Protein AF-A0AAP0IVN3-F1 (afdb_monomer_lite)

Radius of gyration: 18.52 Å; chains: 1; bounding box: 34×45×44 Å

Foldseek 3Di:
DVVVVVVLVVLVPDPDDPVVSCVVVVCVVVVVVVVVVVVVVLVVVDDPDDVVNVVVVVVVVVVVVVVVVVCVVVVPDCVVVPPD

pLDDT: mean 72.93, std 12.46, range [40.09, 92.75]

Structure (mmCIF, N/CA/C/O backbone):
data_AF-A0AAP0IVN3-F1
#
_entry.id   AF-A0AAP0IVN3-F1
#
loop_
_atom_site.group_PDB
_atom_site.id
_atom_site.type_symbol
_atom_site.label_atom_id
_atom_site.label_alt_id
_atom_site.label_comp_id
_atom_site.label_asym_id
_atom_site.label_entity_id
_atom_site.label_seq_id
_atom_site.pdbx_PDB_ins_code
_atom_site.Cartn_x
_atom_site.Cartn_y
_atom_site.Cartn_z
_atom_site.occupancy
_atom_site.B_iso_or_equiv
_atom_site.auth_seq_id
_atom_site.auth_comp_id
_atom_site.auth_asym_id
_atom_site.auth_atom_id
_atom_site.pdbx_PDB_model_num
ATOM 1 N N . MET A 1 1 ? 7.349 7.956 9.417 1.00 49.28 1 MET A N 1
ATOM 2 C CA . MET A 1 1 ? 7.063 6.643 10.054 1.00 49.28 1 MET A CA 1
ATOM 3 C C . MET A 1 1 ? 6.168 6.764 11.287 1.00 49.28 1 MET A C 1
ATOM 5 O O . MET A 1 1 ? 5.295 5.925 11.453 1.00 49.28 1 MET A O 1
ATOM 9 N N . PHE A 1 2 ? 6.333 7.800 12.116 1.00 49.66 2 PHE A N 1
ATOM 10 C CA . PHE A 1 2 ? 5.582 7.964 13.367 1.00 49.66 2 PHE A CA 1
ATOM 11 C C . PHE A 1 2 ? 4.076 8.259 13.178 1.00 49.66 2 PHE A C 1
ATOM 13 O O . PHE A 1 2 ? 3.253 7.786 13.953 1.00 49.66 2 PHE A O 1
ATOM 20 N N . GLU A 1 3 ? 3.694 8.949 12.098 1.00 60.91 3 GLU A N 1
ATOM 21 C CA . GLU A 1 3 ? 2.299 9.350 11.833 1.00 60.91 3 GLU A CA 1
ATOM 22 C C . GLU A 1 3 ? 1.350 8.176 11.534 1.00 60.91 3 GLU A C 1
ATOM 24 O O . GLU A 1 3 ? 0.229 8.145 12.030 1.00 60.91 3 GLU A O 1
ATOM 29 N N . GLY A 1 4 ? 1.806 7.160 10.789 1.00 62.28 4 GLY A N 1
ATOM 30 C CA . GLY A 1 4 ? 0.998 5.968 10.489 1.00 62.28 4 GLY A CA 1
ATOM 31 C C . GLY A 1 4 ? 0.772 5.073 11.713 1.00 62.28 4 GLY A C 1
ATOM 32 O O . GLY A 1 4 ? -0.304 4.503 11.882 1.00 62.28 4 GLY A O 1
ATOM 33 N N . MET A 1 5 ? 1.763 5.001 12.608 1.00 63.69 5 MET A N 1
ATOM 34 C CA . MET A 1 5 ? 1.655 4.276 13.878 1.00 63.69 5 MET A CA 1
ATOM 35 C C . MET A 1 5 ? 0.782 5.049 14.886 1.00 63.69 5 MET A C 1
ATOM 37 O O . MET A 1 5 ? -0.020 4.441 15.593 1.00 63.69 5 MET A O 1
ATOM 41 N N . GLY A 1 6 ? 0.860 6.388 14.883 1.00 64.81 6 GLY A N 1
ATOM 42 C CA . GLY A 1 6 ? -0.004 7.281 15.663 1.00 64.81 6 GLY A CA 1
ATOM 43 C C . GLY A 1 6 ? -1.471 7.249 15.221 1.00 64.81 6 GLY A C 1
ATOM 44 O O . GLY A 1 6 ? -2.358 7.067 16.053 1.00 64.81 6 GLY A O 1
ATOM 45 N N . LEU A 1 7 ? -1.742 7.311 13.912 1.00 64.56 7 LEU A N 1
ATOM 46 C CA . LEU A 1 7 ? -3.090 7.151 13.355 1.00 64.56 7 LEU A CA 1
ATOM 47 C C . LEU A 1 7 ? -3.653 5.752 13.634 1.00 64.56 7 LEU A C 1
ATOM 49 O O . LEU A 1 7 ? -4.805 5.642 14.042 1.00 64.56 7 LEU A O 1
ATOM 53 N N . GLY A 1 8 ? -2.849 4.690 13.506 1.00 66.62 8 GLY A N 1
ATOM 54 C CA . GLY A 1 8 ? -3.246 3.328 13.888 1.00 66.62 8 GLY A CA 1
ATOM 55 C C . GLY A 1 8 ? -3.628 3.204 15.370 1.00 66.62 8 GLY A C 1
ATOM 56 O O . GLY A 1 8 ? -4.628 2.562 15.700 1.00 66.62 8 GLY A O 1
ATOM 57 N N . GLY A 1 9 ? -2.893 3.879 16.259 1.00 66.88 9 GLY A N 1
ATOM 58 C CA . GLY A 1 9 ? -3.196 3.974 17.691 1.00 66.88 9 GLY A CA 1
ATOM 59 C C . GLY A 1 9 ? -4.474 4.763 18.006 1.00 66.88 9 GLY A C 1
ATOM 60 O O . GLY A 1 9 ? -5.265 4.332 18.846 1.00 66.88 9 GLY A O 1
ATOM 61 N N . CYS A 1 10 ? -4.731 5.870 17.303 1.00 65.00 10 CYS A N 1
ATOM 62 C CA . CYS A 1 10 ? -5.976 6.643 17.420 1.00 65.00 10 CYS A CA 1
ATOM 63 C C . CYS A 1 10 ? -7.187 5.896 16.844 1.00 65.00 10 CYS A C 1
ATOM 65 O O . CYS A 1 10 ? -8.261 5.920 17.445 1.00 65.00 10 CYS A O 1
ATOM 67 N N . ILE A 1 11 ? -7.012 5.170 15.733 1.00 63.12 11 ILE A N 1
ATOM 68 C CA . ILE A 1 11 ? -8.024 4.257 15.190 1.00 63.12 11 ILE A CA 1
ATOM 69 C C . ILE A 1 11 ? -8.332 3.183 16.233 1.00 63.12 11 ILE A C 1
ATOM 71 O O . ILE A 1 11 ? -9.504 2.900 16.440 1.00 63.12 11 ILE A O 1
ATOM 75 N N . LEU A 1 12 ? -7.322 2.639 16.932 1.00 61.78 12 LEU A N 1
ATOM 76 C CA . LEU A 1 12 ? -7.474 1.662 18.019 1.00 61.78 12 LEU A CA 1
ATOM 77 C C . LEU A 1 12 ? -8.133 2.207 19.299 1.00 61.78 12 LEU A C 1
ATOM 79 O O . LEU A 1 12 ? -8.808 1.432 19.975 1.00 61.78 12 LEU A O 1
ATOM 83 N N . GLN A 1 13 ? -8.013 3.494 19.611 1.00 61.09 13 GLN A N 1
ATOM 84 C CA . GLN A 1 13 ? -8.625 4.100 20.806 1.00 61.09 13 GLN A CA 1
ATOM 85 C C . GLN A 1 13 ? -9.993 4.751 20.565 1.00 61.09 13 GLN A C 1
ATOM 87 O O . GLN A 1 13 ? -10.708 5.039 21.517 1.00 61.09 13 GLN A O 1
ATOM 92 N N . THR A 1 14 ? -10.392 4.969 19.314 1.00 59.50 14 THR A N 1
ATOM 93 C CA . THR A 1 14 ? -11.693 5.562 18.987 1.00 59.50 14 THR A CA 1
ATOM 94 C C . THR A 1 14 ? -12.835 4.533 19.053 1.00 59.50 14 THR A C 1
ATOM 96 O O . THR A 1 14 ? -12.746 3.450 18.465 1.00 59.50 14 THR A O 1
ATOM 99 N N . GLU A 1 15 ? -13.948 4.896 19.703 1.00 60.66 15 GLU A N 1
ATOM 100 C CA . GLU A 1 15 ? -15.190 4.106 19.819 1.00 60.66 15 GLU A CA 1
ATOM 101 C C . GLU A 1 15 ? -16.033 4.070 18.520 1.00 60.66 15 GLU A C 1
ATOM 103 O O . GLU A 1 15 ? -17.252 4.241 18.525 1.00 60.66 15 GLU A O 1
ATOM 108 N N . TYR A 1 16 ? -15.417 3.832 17.358 1.00 61.41 16 TYR A N 1
ATOM 109 C CA . TYR A 1 16 ? -16.186 3.463 16.165 1.00 61.41 16 TYR A CA 1
ATOM 110 C C . TYR A 1 16 ? -16.583 1.983 16.233 1.00 61.41 16 TYR A C 1
ATOM 112 O O . TYR A 1 16 ? -15.803 1.136 16.671 1.00 61.41 16 TYR A O 1
ATOM 120 N N . LYS A 1 17 ? -17.787 1.655 15.734 1.00 64.94 17 LYS A N 1
ATOM 121 C CA . LYS A 1 17 ? -18.277 0.272 15.563 1.00 64.94 17 LYS A CA 1
ATOM 122 C C . LYS A 1 17 ? -17.144 -0.630 15.052 1.00 64.94 17 LYS A C 1
ATOM 124 O O . LYS A 1 17 ? -16.556 -0.329 14.012 1.00 64.94 17 LYS A O 1
ATOM 129 N N . PHE A 1 18 ? -16.894 -1.745 15.744 1.00 66.75 18 PHE A N 1
ATOM 130 C CA . PHE A 1 18 ? -15.781 -2.679 15.493 1.00 66.75 18 PHE A CA 1
ATOM 131 C C . PHE A 1 18 ? -15.607 -3.037 14.004 1.00 66.75 18 PHE A C 1
ATOM 133 O O . PHE A 1 18 ? -14.493 -3.123 13.498 1.00 66.75 18 PHE A O 1
ATOM 140 N N . P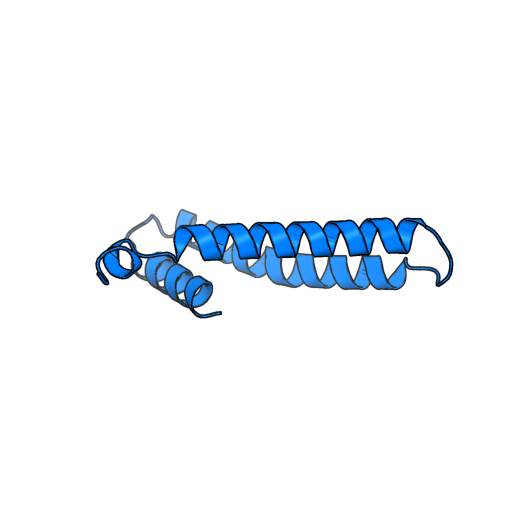HE A 1 19 ? -16.720 -3.130 13.273 1.00 73.38 19 PHE A N 1
ATOM 141 C CA . PHE A 1 19 ? -16.752 -3.361 11.831 1.00 73.38 19 PHE A CA 1
ATOM 142 C C . PHE A 1 19 ? -16.046 -2.273 10.997 1.00 73.38 19 PHE A C 1
ATOM 144 O O . PHE A 1 19 ? -15.235 -2.590 10.135 1.00 73.38 19 PHE A O 1
ATOM 151 N N . LYS A 1 20 ? -16.292 -0.981 11.263 1.00 71.25 20 LYS A N 1
ATOM 152 C CA . LYS A 1 20 ? -15.647 0.128 10.527 1.00 71.25 20 LYS A CA 1
ATOM 153 C C . LYS A 1 20 ? -14.140 0.175 10.787 1.00 71.25 20 LYS A C 1
ATOM 155 O O . LYS A 1 20 ? -13.357 0.443 9.881 1.00 71.25 20 LYS A O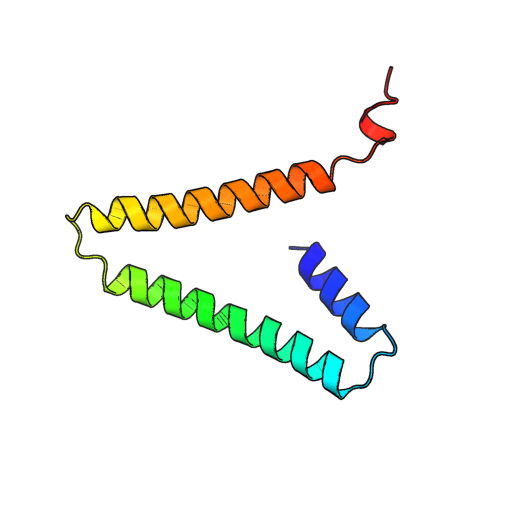 1
ATOM 160 N N . LYS A 1 21 ? -13.751 -0.128 12.023 1.00 68.69 21 LYS A N 1
ATOM 161 C CA . LYS A 1 21 ? -12.361 -0.207 12.474 1.00 68.69 21 LYS A CA 1
ATOM 162 C C . LYS A 1 21 ? -11.608 -1.353 11.794 1.00 68.69 21 LYS A C 1
ATOM 164 O O . LYS A 1 21 ? -10.510 -1.152 11.285 1.00 68.69 21 LYS A O 1
ATOM 169 N N . ALA A 1 22 ? -12.240 -2.527 11.725 1.00 76.44 22 ALA A N 1
ATOM 170 C CA . ALA A 1 22 ? -11.704 -3.695 11.036 1.00 76.44 22 ALA A CA 1
ATOM 171 C C . ALA A 1 22 ? -11.521 -3.430 9.536 1.00 76.44 22 ALA A C 1
ATOM 173 O O . ALA A 1 22 ? -10.469 -3.748 8.994 1.00 76.44 22 ALA A O 1
ATOM 174 N N . VAL A 1 23 ? -12.490 -2.778 8.882 1.00 81.06 23 VAL A N 1
ATOM 175 C CA . VAL A 1 23 ? -12.388 -2.408 7.461 1.00 81.06 23 VAL A CA 1
ATOM 176 C C . VAL A 1 23 ? -11.233 -1.429 7.214 1.00 81.06 23 VAL A C 1
ATOM 178 O O . VAL A 1 23 ? -10.434 -1.667 6.315 1.00 81.06 23 VAL A O 1
ATOM 181 N N . MET A 1 24 ? -11.087 -0.376 8.025 1.00 73.81 24 MET A N 1
ATOM 182 C CA . MET A 1 24 ? -9.978 0.589 7.904 1.00 73.81 24 MET A CA 1
ATOM 183 C C . MET A 1 24 ? -8.601 -0.078 8.050 1.00 73.81 24 MET A C 1
ATOM 185 O O . MET A 1 24 ? -7.720 0.133 7.218 1.00 73.81 24 MET A O 1
ATOM 189 N N . VAL A 1 25 ? -8.419 -0.911 9.081 1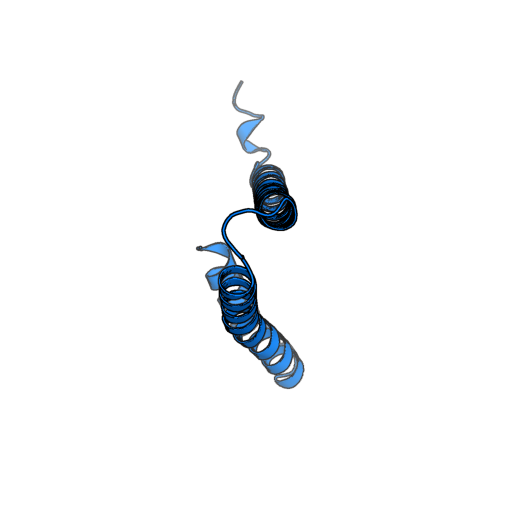.00 78.81 25 VAL A N 1
ATOM 190 C CA . VAL A 1 25 ? -7.151 -1.620 9.332 1.00 78.81 25 VAL A CA 1
ATOM 191 C C . VAL A 1 25 ? -6.868 -2.653 8.245 1.00 78.81 25 VAL A C 1
ATOM 193 O O . VAL A 1 25 ? -5.731 -2.765 7.792 1.00 78.81 25 VAL A O 1
ATOM 196 N N . PHE A 1 26 ? -7.889 -3.380 7.791 1.00 81.94 26 PHE A N 1
ATOM 197 C CA . PHE A 1 26 ? -7.750 -4.356 6.716 1.00 81.94 26 PHE A CA 1
ATOM 198 C C . PHE A 1 26 ? -7.306 -3.684 5.418 1.00 81.94 26 PHE A C 1
ATOM 200 O O . PHE A 1 26 ? -6.323 -4.105 4.819 1.00 81.94 26 PHE A O 1
ATOM 207 N N . PHE A 1 27 ? -7.955 -2.588 5.019 1.00 83.62 27 PHE A N 1
ATOM 208 C CA . PHE A 1 27 ? -7.547 -1.837 3.833 1.00 83.62 27 PHE A CA 1
ATOM 209 C C . PHE A 1 27 ? -6.129 -1.278 3.966 1.00 83.62 27 PHE A C 1
ATOM 211 O O . PHE A 1 27 ? -5.345 -1.399 3.027 1.00 83.62 27 PHE A O 1
ATOM 218 N N . PHE A 1 28 ? -5.757 -0.733 5.125 1.00 78.44 28 PHE A N 1
ATOM 219 C CA . PHE A 1 28 ? -4.401 -0.232 5.366 1.00 78.44 28 PHE A CA 1
ATOM 220 C C . PHE A 1 28 ? -3.343 -1.348 5.274 1.00 78.44 28 PHE A C 1
ATOM 222 O O . PHE A 1 28 ? -2.324 -1.217 4.588 1.00 78.44 28 PHE A O 1
ATOM 229 N N . SER A 1 29 ? -3.620 -2.490 5.908 1.00 84.62 29 SER A N 1
ATOM 230 C CA . SER A 1 29 ? -2.721 -3.641 5.935 1.00 84.62 29 SER A CA 1
ATOM 231 C C . SER A 1 29 ? -2.666 -4.401 4.613 1.00 84.62 29 SER A C 1
ATOM 233 O O . SER A 1 29 ? -1.660 -5.055 4.379 1.00 84.62 29 SER A O 1
ATOM 235 N N . VAL A 1 30 ? -3.700 -4.346 3.764 1.00 88.00 30 VAL A N 1
ATOM 236 C CA . VAL A 1 30 ? -3.725 -4.977 2.429 1.00 88.00 30 VAL A CA 1
ATOM 237 C C . VAL A 1 30 ? -3.113 -4.066 1.366 1.00 88.00 30 VAL A C 1
ATOM 239 O O . VAL A 1 30 ? -2.408 -4.541 0.479 1.00 88.00 30 VAL A O 1
ATOM 242 N N . THR A 1 31 ? -3.306 -2.751 1.475 1.00 84.12 31 THR A N 1
ATOM 243 C CA . THR A 1 31 ? -2.721 -1.781 0.534 1.00 84.12 31 THR A CA 1
ATOM 244 C C . THR A 1 31 ? -1.190 -1.805 0.580 1.00 84.12 31 THR A C 1
ATOM 246 O O . THR A 1 31 ? -0.541 -1.624 -0.445 1.00 84.12 31 THR A O 1
ATOM 249 N N . THR A 1 32 ? -0.603 -2.108 1.742 1.00 84.25 32 THR A N 1
ATOM 250 C CA . THR A 1 32 ? 0.856 -2.194 1.931 1.00 84.25 32 THR A CA 1
ATOM 251 C C . THR A 1 32 ? 1.512 -3.335 1.125 1.00 84.25 32 THR A C 1
ATOM 253 O O . THR A 1 32 ? 2.365 -3.045 0.285 1.00 84.25 32 THR A O 1
ATOM 256 N N . PRO A 1 33 ? 1.125 -4.619 1.280 1.00 85.25 33 PRO A N 1
ATOM 257 C CA . PRO A 1 33 ? 1.639 -5.705 0.450 1.00 85.25 33 PRO A CA 1
ATOM 258 C C . PRO A 1 33 ? 1.215 -5.564 -1.015 1.00 85.25 33 PRO A C 1
ATOM 260 O O . PRO A 1 33 ? 1.983 -5.945 -1.893 1.00 85.25 33 PRO A O 1
ATOM 263 N N . PHE A 1 34 ? 0.049 -4.971 -1.305 1.00 87.81 34 PHE A N 1
ATOM 264 C CA . PHE A 1 34 ? -0.369 -4.687 -2.679 1.00 87.81 34 PHE A CA 1
ATOM 265 C C . PHE A 1 34 ? 0.557 -3.679 -3.374 1.00 87.81 34 PHE A C 1
ATOM 267 O O . PHE A 1 34 ? 0.993 -3.927 -4.493 1.00 87.81 34 PHE A O 1
ATOM 274 N N . GLY A 1 35 ? 0.917 -2.579 -2.707 1.00 84.69 35 GLY A N 1
ATOM 275 C CA . GLY A 1 35 ? 1.868 -1.598 -3.234 1.00 84.69 35 GLY A CA 1
ATOM 276 C C . GLY A 1 35 ? 3.259 -2.193 -3.466 1.00 84.69 35 GLY A C 1
ATOM 277 O O . GLY A 1 35 ? 3.877 -1.922 -4.493 1.00 84.69 35 GLY A O 1
ATOM 278 N N . ILE A 1 36 ? 3.720 -3.068 -2.563 1.00 84.62 36 ILE A N 1
ATOM 279 C CA . ILE A 1 36 ? 4.987 -3.802 -2.718 1.00 84.62 36 ILE A CA 1
ATOM 280 C C . ILE A 1 36 ? 4.915 -4.750 -3.922 1.00 84.62 36 ILE A C 1
ATOM 282 O O . ILE A 1 36 ? 5.808 -4.736 -4.767 1.00 84.62 36 ILE A O 1
ATOM 286 N N . ALA A 1 37 ? 3.842 -5.537 -4.043 1.00 87.06 37 ALA A N 1
ATOM 287 C CA . ALA A 1 37 ? 3.641 -6.454 -5.161 1.00 87.06 37 ALA A CA 1
ATOM 288 C C . ALA A 1 37 ? 3.552 -5.713 -6.502 1.00 87.06 37 ALA A C 1
ATOM 290 O O . ALA A 1 37 ? 4.167 -6.141 -7.474 1.00 87.06 37 ALA A O 1
ATOM 291 N N . LEU A 1 38 ? 2.851 -4.576 -6.547 1.00 84.12 38 LEU A N 1
ATOM 292 C CA . LEU A 1 38 ? 2.774 -3.718 -7.726 1.00 84.12 38 LEU A CA 1
ATOM 293 C C . LEU A 1 38 ? 4.150 -3.140 -8.084 1.00 84.12 38 LEU A C 1
ATOM 295 O O . LEU A 1 38 ? 4.520 -3.143 -9.253 1.00 84.12 38 LEU A O 1
ATOM 299 N N . GLY A 1 39 ? 4.936 -2.705 -7.096 1.00 81.25 39 GLY A N 1
ATOM 300 C CA . GLY A 1 39 ? 6.305 -2.228 -7.303 1.00 81.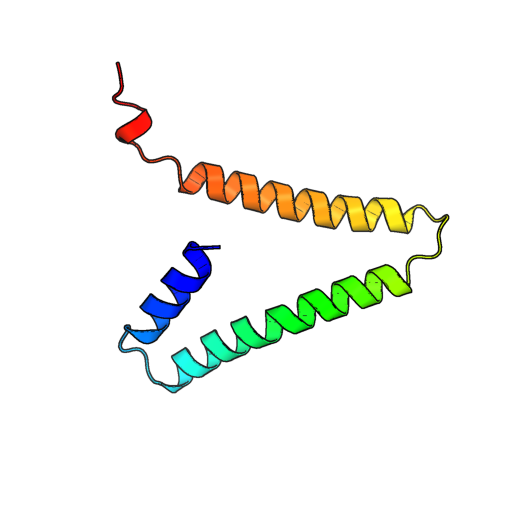25 39 GLY A CA 1
ATOM 301 C C . GLY A 1 39 ? 7.235 -3.308 -7.866 1.00 81.25 39 GLY A C 1
ATOM 302 O O . GLY A 1 39 ? 7.975 -3.046 -8.812 1.00 81.25 39 GLY A O 1
ATOM 303 N N . ILE A 1 40 ? 7.152 -4.537 -7.348 1.00 82.25 40 ILE A N 1
ATOM 304 C CA . ILE A 1 40 ? 7.919 -5.689 -7.852 1.00 82.25 40 ILE A CA 1
ATOM 305 C C . ILE A 1 40 ? 7.447 -6.083 -9.257 1.00 82.25 40 ILE A C 1
ATOM 307 O O . ILE A 1 40 ? 8.274 -6.336 -10.126 1.00 82.25 40 ILE A O 1
ATOM 311 N N . ALA A 1 41 ? 6.136 -6.096 -9.510 1.00 80.75 41 ALA A N 1
ATOM 312 C CA . ALA A 1 41 ? 5.573 -6.412 -10.820 1.00 80.75 41 ALA A CA 1
ATOM 313 C C . ALA A 1 41 ? 5.992 -5.387 -11.881 1.00 80.75 41 ALA A C 1
ATOM 315 O O . ALA A 1 41 ? 6.398 -5.769 -12.977 1.00 80.75 41 ALA A O 1
ATOM 316 N N . LEU A 1 42 ? 5.959 -4.094 -11.543 1.00 74.38 42 LEU A N 1
ATOM 317 C CA . LEU A 1 42 ? 6.480 -3.034 -12.403 1.00 74.38 42 LEU A CA 1
ATOM 318 C C . LEU A 1 42 ? 7.975 -3.245 -12.653 1.00 74.38 42 LEU A C 1
ATOM 320 O O . LEU A 1 42 ? 8.381 -3.282 -13.807 1.00 74.38 42 LEU A O 1
ATOM 324 N N . SER A 1 43 ? 8.765 -3.503 -11.608 1.00 72.25 43 SER A N 1
ATOM 325 C CA . SER A 1 43 ? 10.200 -3.797 -11.729 1.00 72.25 43 SER A CA 1
ATOM 326 C C . SER A 1 43 ? 10.501 -5.044 -12.580 1.00 72.25 43 SER A C 1
ATOM 328 O O . SER A 1 43 ? 11.503 -5.097 -13.279 1.00 72.25 43 SER A O 1
ATOM 330 N N . SER A 1 44 ? 9.614 -6.043 -12.595 1.00 68.94 44 SER A N 1
ATOM 331 C CA . SER A 1 44 ? 9.786 -7.266 -13.391 1.00 68.94 44 SER A CA 1
ATOM 332 C C . SER A 1 44 ? 9.345 -7.104 -14.855 1.00 68.94 44 SER A C 1
ATOM 334 O O . SER A 1 44 ? 9.864 -7.791 -15.733 1.00 68.94 44 SER A O 1
ATOM 336 N N . VAL A 1 45 ? 8.417 -6.180 -15.137 1.00 67.62 45 VAL A N 1
ATOM 337 C CA . VAL A 1 45 ? 7.989 -5.791 -16.498 1.00 67.62 45 VAL A CA 1
ATOM 338 C C . VAL A 1 45 ? 8.937 -4.751 -17.121 1.00 67.62 45 VAL A C 1
ATOM 340 O O . VAL A 1 45 ? 8.916 -4.528 -18.335 1.00 67.62 45 VAL A O 1
ATOM 343 N N . TYR A 1 46 ? 9.811 -4.138 -16.320 1.00 59.81 46 TYR A N 1
ATOM 344 C CA . TYR A 1 46 ? 10.859 -3.232 -16.779 1.00 59.81 46 TYR A CA 1
ATOM 345 C C . TYR A 1 46 ? 11.911 -3.989 -17.596 1.00 59.81 46 TYR A C 1
ATOM 347 O O . TYR A 1 46 ? 12.879 -4.533 -17.078 1.00 59.81 46 TYR A O 1
ATOM 355 N N . LYS A 1 47 ? 11.747 -4.002 -18.919 1.00 57.25 47 LYS A N 1
ATOM 356 C CA . LYS A 1 47 ? 12.831 -4.364 -19.831 1.00 57.25 47 LYS A CA 1
ATOM 357 C C . LYS A 1 47 ? 13.761 -3.153 -19.988 1.00 57.25 47 LYS A C 1
ATOM 359 O O . LYS A 1 47 ? 13.304 -2.100 -20.427 1.00 57.25 47 LYS A O 1
ATOM 364 N N . GLU A 1 48 ? 15.032 -3.344 -19.635 1.00 54.53 48 GLU A N 1
ATOM 365 C CA . GLU A 1 48 ? 16.173 -2.415 -19.424 1.00 54.53 48 GLU A CA 1
ATOM 366 C C . GLU A 1 48 ? 16.438 -1.276 -20.450 1.00 54.53 48 GLU A C 1
ATOM 368 O O . GLU A 1 48 ? 17.472 -0.624 -20.376 1.00 54.53 48 GLU A O 1
ATOM 373 N N . ASN A 1 49 ? 15.574 -0.986 -21.431 1.00 53.75 49 ASN A N 1
ATOM 374 C CA . ASN A 1 49 ? 15.891 -0.005 -22.483 1.00 53.75 49 ASN A CA 1
ATOM 375 C C . ASN A 1 49 ? 14.658 0.632 -23.159 1.00 53.75 49 ASN A C 1
ATOM 377 O O . ASN A 1 49 ? 14.629 0.775 -24.382 1.00 53.75 49 ASN A O 1
ATOM 381 N N . SER A 1 50 ? 13.605 0.966 -22.402 1.00 63.19 50 SER A N 1
ATOM 382 C CA . SER A 1 50 ? 12.363 1.517 -22.973 1.00 63.19 50 SER A CA 1
ATOM 383 C C . SER A 1 50 ? 11.903 2.805 -22.269 1.00 63.19 50 SER A C 1
ATOM 385 O O . SER A 1 50 ? 11.940 2.858 -21.038 1.00 63.19 50 SER A O 1
ATOM 387 N N . PRO A 1 51 ? 11.413 3.833 -22.996 1.00 68.75 51 PRO A N 1
ATOM 388 C CA . PRO A 1 51 ? 10.955 5.108 -22.419 1.00 68.75 51 PRO A CA 1
ATOM 389 C C . PRO A 1 51 ? 9.846 4.959 -21.365 1.00 68.75 51 PRO A C 1
ATOM 391 O O . PRO A 1 51 ? 9.697 5.820 -20.502 1.00 68.75 51 PRO A O 1
ATOM 394 N N . SER A 1 52 ? 9.102 3.850 -21.378 1.00 69.88 52 SER A N 1
ATOM 395 C CA . SER A 1 52 ? 8.099 3.514 -20.358 1.00 69.88 52 SER A CA 1
ATOM 396 C C . SER A 1 52 ? 8.684 3.417 -18.942 1.00 69.88 52 SER A C 1
ATOM 398 O O . SER A 1 52 ? 8.005 3.766 -17.981 1.00 69.88 52 SER A O 1
ATOM 400 N N . LEU A 1 53 ? 9.951 3.007 -18.817 1.00 74.88 53 LEU A N 1
ATOM 401 C CA . LEU A 1 53 ? 10.676 2.904 -17.549 1.00 74.88 53 LEU A CA 1
ATOM 402 C C . LEU A 1 53 ? 10.835 4.280 -16.891 1.00 74.88 53 LEU A C 1
ATOM 404 O O . LEU A 1 53 ? 10.463 4.481 -15.737 1.00 74.88 53 LEU A O 1
ATOM 408 N N . LEU A 1 54 ? 11.312 5.257 -17.667 1.00 77.44 54 LEU A N 1
ATOM 409 C CA . LEU A 1 54 ? 11.509 6.634 -17.212 1.00 77.44 54 LEU A CA 1
ATOM 410 C C . LEU A 1 54 ? 10.184 7.299 -16.823 1.00 77.44 54 LEU A C 1
ATOM 412 O O . LEU A 1 54 ? 10.133 8.035 -15.840 1.00 77.44 54 LEU A O 1
ATOM 416 N N . ILE A 1 55 ? 9.105 7.010 -17.556 1.00 80.56 55 ILE A N 1
ATOM 417 C CA . ILE A 1 55 ? 7.773 7.565 -17.281 1.00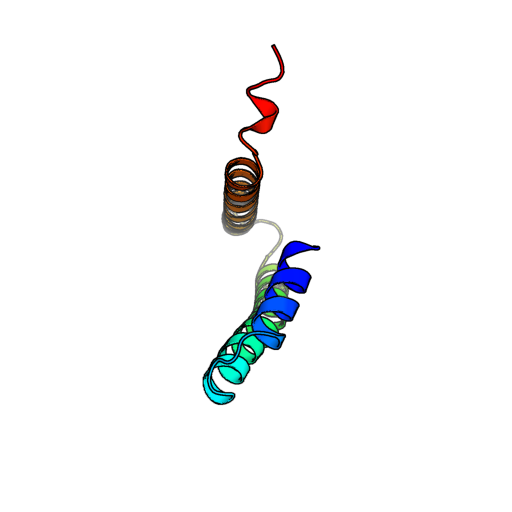 80.56 55 ILE A CA 1
ATOM 418 C C . ILE A 1 55 ? 7.212 7.011 -15.966 1.00 80.56 55 ILE A C 1
ATOM 420 O O . ILE A 1 55 ? 6.717 7.779 -15.144 1.00 80.56 55 ILE A O 1
ATOM 424 N N . THR A 1 56 ? 7.303 5.701 -15.725 1.00 81.62 56 THR A N 1
ATOM 425 C CA . THR A 1 56 ? 6.774 5.098 -14.494 1.00 81.62 56 THR A CA 1
ATOM 426 C C . THR A 1 56 ? 7.608 5.472 -13.264 1.00 81.62 56 THR A C 1
ATOM 428 O O . THR A 1 56 ? 7.020 5.832 -12.244 1.00 81.62 56 THR A O 1
ATOM 431 N N . VAL A 1 57 ? 8.946 5.472 -13.345 1.00 83.31 57 VAL A N 1
ATOM 432 C CA . VAL A 1 57 ? 9.803 5.971 -12.248 1.00 83.31 57 VAL A CA 1
ATOM 433 C C . VAL A 1 57 ? 9.551 7.458 -12.005 1.00 83.31 57 VAL A C 1
ATOM 435 O O . VAL A 1 57 ? 9.413 7.875 -10.857 1.00 83.31 57 VAL A O 1
ATOM 438 N N . GLY A 1 58 ? 9.430 8.256 -13.069 1.00 86.50 58 GLY A N 1
ATOM 439 C CA . GLY A 1 58 ? 9.103 9.677 -12.980 1.00 86.50 58 GLY A CA 1
ATOM 440 C C . GLY A 1 58 ? 7.764 9.925 -12.287 1.00 86.50 58 GLY A C 1
ATOM 441 O O . GLY A 1 58 ? 7.686 10.785 -11.413 1.00 86.50 58 GLY A O 1
ATOM 442 N N . LEU A 1 59 ? 6.735 9.132 -12.603 1.00 88.44 59 LEU A N 1
ATOM 443 C CA . LEU A 1 59 ? 5.421 9.209 -11.962 1.00 88.44 59 LEU A CA 1
ATOM 444 C C . LEU A 1 59 ? 5.487 8.843 -10.472 1.00 88.44 59 LEU A C 1
ATOM 446 O O . LEU A 1 59 ? 4.966 9.589 -9.648 1.00 88.44 59 LEU A O 1
ATOM 450 N N . LEU A 1 60 ? 6.160 7.740 -10.123 1.00 87.00 60 LEU A N 1
ATOM 451 C CA . LEU A 1 60 ? 6.359 7.298 -8.733 1.00 87.00 60 LEU A CA 1
ATOM 452 C C . LEU A 1 60 ? 7.148 8.329 -7.911 1.00 87.00 60 LEU A C 1
ATOM 454 O O . LEU A 1 60 ? 6.843 8.585 -6.741 1.00 87.00 60 LEU A O 1
ATOM 458 N N . ASN A 1 61 ? 8.155 8.948 -8.525 1.00 87.62 61 ASN A N 1
ATOM 459 C CA . ASN A 1 61 ? 8.955 9.990 -7.899 1.00 87.62 61 ASN A CA 1
ATOM 460 C C . ASN A 1 61 ? 8.146 11.284 -7.714 1.00 87.62 61 ASN A C 1
ATOM 462 O O . ASN A 1 61 ? 8.164 11.866 -6.632 1.00 87.62 61 ASN A O 1
ATOM 466 N N . ALA A 1 62 ? 7.371 11.699 -8.721 1.00 91.81 62 ALA A N 1
ATOM 467 C CA . ALA A 1 62 ? 6.489 12.861 -8.635 1.00 91.81 62 ALA A CA 1
ATOM 468 C C . ALA A 1 62 ? 5.389 12.675 -7.578 1.00 91.81 62 ALA A C 1
ATOM 470 O O . ALA A 1 62 ? 5.139 13.588 -6.791 1.00 91.81 62 ALA A O 1
ATOM 471 N N . SER A 1 63 ? 4.775 11.488 -7.498 1.00 91.38 63 SER A N 1
ATOM 472 C CA . SER A 1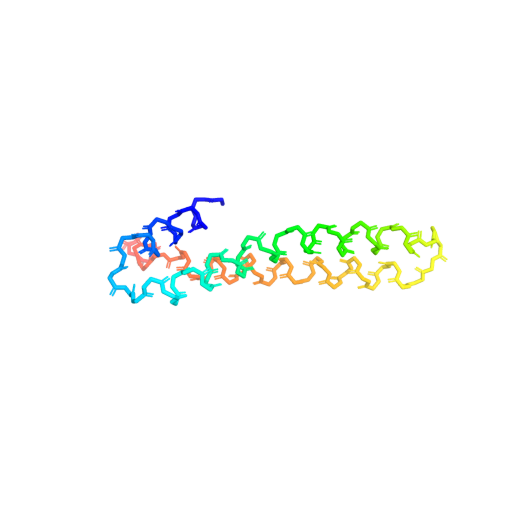 63 ? 3.786 11.185 -6.459 1.00 91.38 63 SER A CA 1
ATOM 473 C C . SER A 1 63 ? 4.400 11.221 -5.062 1.00 91.38 63 SER A C 1
ATOM 475 O O . SER A 1 63 ? 3.796 11.768 -4.142 1.00 91.38 63 SER A O 1
ATOM 477 N N . SER A 1 64 ? 5.620 10.696 -4.906 1.00 89.38 64 SER A N 1
ATOM 478 C CA . SER A 1 64 ? 6.336 10.723 -3.625 1.00 89.38 64 SER A CA 1
ATOM 479 C C . SER A 1 64 ? 6.699 12.153 -3.216 1.00 89.38 64 SER A C 1
ATOM 481 O O . SER A 1 64 ? 6.470 12.539 -2.073 1.00 89.38 64 SER A O 1
ATOM 483 N N . ALA A 1 65 ? 7.192 12.966 -4.157 1.00 92.75 65 ALA A N 1
ATOM 484 C CA . ALA A 1 65 ? 7.517 14.372 -3.932 1.00 92.75 65 ALA A CA 1
ATOM 485 C C . ALA A 1 65 ? 6.281 15.207 -3.560 1.00 92.75 65 ALA A C 1
ATOM 487 O O . ALA A 1 65 ? 6.346 16.006 -2.630 1.00 92.75 65 ALA A O 1
ATOM 488 N N . GLY A 1 66 ? 5.140 14.993 -4.225 1.00 90.00 66 GLY A N 1
ATOM 489 C CA . GLY A 1 66 ? 3.883 15.669 -3.890 1.00 90.00 66 GLY A CA 1
ATOM 490 C C . GLY A 1 66 ? 3.408 15.365 -2.466 1.00 90.00 66 GLY A C 1
ATOM 491 O O . GLY A 1 66 ? 2.973 16.267 -1.753 1.00 90.00 66 GLY A O 1
ATOM 492 N N . LEU A 1 67 ? 3.556 14.115 -2.021 1.00 86.19 67 LEU A N 1
ATOM 493 C CA . LEU A 1 67 ? 3.197 13.694 -0.664 1.00 86.19 67 LEU A CA 1
ATOM 494 C C . LEU A 1 67 ? 4.153 14.288 0.388 1.00 86.19 67 LEU A C 1
ATOM 496 O O . LEU A 1 67 ? 3.709 14.715 1.451 1.00 86.19 67 LEU A O 1
ATOM 500 N N . LEU A 1 68 ? 5.444 14.397 0.057 1.00 86.44 68 LEU A N 1
ATOM 501 C CA . LEU A 1 68 ? 6.462 15.064 0.877 1.00 86.44 68 LEU A CA 1
ATOM 502 C C . LEU A 1 68 ? 6.186 16.567 1.030 1.00 86.44 68 LEU A C 1
ATOM 504 O O . LEU A 1 68 ? 6.286 17.098 2.132 1.00 86.44 68 LEU A O 1
ATOM 508 N N . ILE A 1 69 ? 5.796 17.243 -0.055 1.00 87.75 69 ILE A N 1
ATOM 509 C CA . ILE A 1 69 ? 5.402 18.659 -0.034 1.00 87.75 69 ILE A CA 1
ATOM 510 C C . ILE A 1 69 ? 4.121 18.847 0.785 1.00 87.75 69 ILE A C 1
ATOM 512 O O . ILE A 1 69 ? 4.043 19.777 1.581 1.00 87.75 69 ILE A O 1
ATOM 516 N N . TYR A 1 70 ? 3.134 17.959 0.642 1.00 85.56 70 TYR A N 1
ATOM 517 C CA . TYR A 1 70 ? 1.915 17.993 1.453 1.00 85.56 70 TYR A CA 1
ATOM 518 C C . TYR A 1 70 ? 2.220 17.850 2.949 1.00 85.56 70 TYR A C 1
ATOM 520 O O . TYR A 1 70 ? 1.746 18.658 3.745 1.00 85.56 70 TYR A O 1
ATOM 528 N N . MET A 1 71 ? 3.056 16.876 3.325 1.00 81.62 71 MET A N 1
ATOM 529 C CA . MET A 1 71 ? 3.496 16.707 4.712 1.00 81.62 71 MET A CA 1
ATOM 530 C C . MET A 1 71 ? 4.263 17.932 5.211 1.00 81.62 71 MET A C 1
ATOM 532 O O . MET A 1 71 ? 3.978 18.410 6.300 1.00 81.62 71 MET A O 1
ATOM 536 N N . ALA A 1 72 ? 5.168 18.498 4.407 1.00 81.62 72 ALA A N 1
ATOM 537 C CA . ALA A 1 72 ? 5.895 19.710 4.778 1.00 81.62 72 ALA A CA 1
ATOM 538 C C . ALA A 1 72 ? 4.963 20.915 4.996 1.00 81.62 72 ALA A C 1
ATOM 540 O O . ALA A 1 72 ? 5.197 21.705 5.901 1.00 81.62 72 ALA A O 1
ATOM 541 N N . LEU A 1 73 ? 3.900 21.061 4.198 1.00 77.62 73 LEU A N 1
ATOM 542 C CA . LEU A 1 73 ? 2.914 22.134 4.362 1.00 77.62 73 LEU A CA 1
ATOM 543 C C . LEU A 1 73 ? 2.032 21.951 5.601 1.00 77.62 73 LEU A C 1
ATOM 545 O O . LEU A 1 73 ? 1.721 22.932 6.270 1.00 77.62 73 LEU A O 1
ATOM 549 N N . VAL A 1 74 ? 1.621 20.719 5.894 1.00 77.38 74 VAL A N 1
ATOM 550 C CA . VAL A 1 74 ? 0.774 20.396 7.052 1.00 77.38 74 VAL A CA 1
ATOM 551 C C . VAL A 1 74 ? 1.565 20.430 8.363 1.00 77.38 74 VAL A C 1
ATOM 553 O O . VAL A 1 74 ? 1.016 20.831 9.386 1.00 77.38 74 VAL A O 1
ATOM 556 N N . ASP A 1 75 ? 2.842 20.041 8.338 1.00 71.12 75 ASP A N 1
ATOM 557 C CA . ASP A 1 75 ? 3.708 19.990 9.521 1.00 71.12 75 ASP A CA 1
ATOM 558 C C . ASP A 1 75 ? 4.274 21.360 9.917 1.00 71.12 75 ASP A C 1
ATOM 560 O O . ASP A 1 75 ? 4.720 21.507 11.049 1.00 71.12 75 ASP A O 1
ATOM 564 N N . ILE A 1 76 ? 4.225 22.388 9.051 1.00 70.69 76 ILE A N 1
ATOM 565 C CA . ILE A 1 76 ? 4.579 23.765 9.441 1.00 70.69 76 ILE A CA 1
ATOM 566 C C . ILE A 1 76 ? 3.609 24.231 10.539 1.00 70.69 76 ILE A C 1
ATOM 568 O O . ILE A 1 76 ? 2.453 24.553 10.252 1.00 70.69 76 ILE A O 1
ATOM 572 N N . PRO A 1 77 ? 4.057 24.349 11.803 1.00 59.53 77 PRO A N 1
ATOM 573 C CA . PRO A 1 77 ? 3.224 24.890 12.854 1.00 59.53 77 PRO A CA 1
ATOM 574 C C . PRO A 1 77 ? 3.321 26.426 12.803 1.00 59.53 77 PRO A C 1
ATOM 576 O O . PRO A 1 77 ? 4.407 26.975 12.576 1.00 59.53 77 PRO A O 1
ATOM 579 N N . PRO A 1 78 ? 2.235 27.169 13.077 1.00 55.97 78 PRO A N 1
ATOM 580 C CA . PRO A 1 78 ? 2.255 28.637 13.100 1.00 55.97 78 PRO A CA 1
ATOM 581 C C . PRO A 1 78 ? 3.252 29.223 14.120 1.00 55.97 78 PRO A C 1
ATOM 583 O O . PRO A 1 78 ? 3.600 30.398 14.046 1.00 55.97 78 PRO A O 1
ATOM 586 N N . SER A 1 79 ? 3.784 28.409 15.039 1.00 52.91 79 SER A N 1
ATOM 587 C CA . SER A 1 79 ? 4.854 28.790 15.967 1.00 52.91 79 SER A CA 1
ATOM 588 C C . SER A 1 79 ? 6.199 29.082 15.290 1.00 52.91 79 SER A C 1
ATOM 590 O O . SER A 1 79 ? 7.016 29.791 15.871 1.00 52.91 79 SER A O 1
ATOM 592 N N . ARG A 1 80 ? 6.435 28.618 14.052 1.00 54.56 80 ARG A N 1
ATOM 593 C CA . ARG A 1 80 ? 7.638 28.971 13.274 1.00 54.56 80 ARG A CA 1
ATOM 594 C C . ARG A 1 80 ? 7.527 30.333 12.565 1.00 54.56 80 ARG A C 1
ATOM 596 O O . ARG A 1 80 ? 8.506 30.783 11.982 1.00 54.56 80 ARG A O 1
ATOM 603 N N . PHE A 1 81 ? 6.373 31.003 12.664 1.00 55.72 81 PHE A N 1
ATOM 604 C CA . PHE A 1 81 ? 6.147 32.380 12.202 1.00 55.72 81 PHE A CA 1
ATOM 605 C C . PHE A 1 81 ? 6.268 33.443 13.313 1.00 55.72 81 PHE A C 1
ATOM 607 O O . PHE A 1 81 ? 6.285 34.625 12.993 1.00 55.72 81 PHE A O 1
ATOM 614 N N . HIS A 1 82 ? 6.379 33.061 14.594 1.00 53.62 82 HIS A N 1
ATOM 615 C CA . HIS A 1 82 ? 6.487 34.005 15.727 1.00 53.62 82 HIS A CA 1
ATOM 616 C C . HIS A 1 82 ? 7.908 34.109 16.317 1.00 53.62 82 HIS A C 1
ATOM 618 O O . HIS A 1 82 ? 8.092 34.535 17.452 1.00 53.62 82 HIS A O 1
ATOM 624 N N . GLY A 1 83 ? 8.919 33.685 15.555 1.00 55.88 83 GLY A N 1
ATOM 625 C CA . GLY A 1 83 ? 10.333 33.889 15.870 1.00 55.88 83 GLY A CA 1
ATOM 626 C C . GLY A 1 83 ? 10.890 35.128 15.174 1.00 55.88 83 GLY A C 1
ATOM 627 O O . GLY A 1 83 ? 11.788 34.992 14.345 1.00 55.88 83 GLY A O 1
ATOM 628 N N . ALA A 1 84 ? 10.321 36.296 15.472 1.00 40.09 84 ALA A N 1
ATOM 629 C CA . ALA A 1 84 ? 10.904 37.622 15.268 1.00 40.09 84 ALA A CA 1
ATOM 630 C C . ALA A 1 84 ? 10.330 38.567 16.329 1.00 40.09 84 ALA A C 1
ATOM 632 O O . ALA A 1 84 ? 9.085 38.588 16.460 1.00 40.09 84 ALA A O 1
#

Organism: NCBI:txid152371

Secondary structure (DSSP, 8-state):
-HHHHHHHHHHHHS---HHHHHHHHHHHHHHHHHHHHHHHHHHHH--TT-HHHHHHHHHHHHHHHHHHHHHHHHH--GGGG---

InterPro domains:
  IPR003689 Zinc/iron permease [PF02535] (1-78)

Sequence (84 aa):
MFEGMGLGGCILQTEYKFFKKAVMVFFFSVTTPFGIALGIALSSVYKENSPSLLITVGLLNASSAGLLIYMALVDIPPSRFHGA